Protein AF-A0A286TVI9-F1 (afdb_monomer)

Foldseek 3Di:
DLPDPVQQADEDEAALVPDDCPQFCNVVQDDDLVSSQVRSQVRNCVVVVGPRYGYHYQSAQPLLVVLVCLCVLCVVLVNNVCSVVSVVLSVVDPGSSVQDPDPCRGSQNSCCVSRVPDDSVVPD

Solvent-accessible surface area (backbone atoms only — not comparable to full-atom values): 7275 Å² total; per-residue (Å²): 106,94,84,38,84,86,56,79,67,45,70,54,86,40,53,58,88,75,56,56,73,85,41,52,41,51,77,73,47,57,82,55,73,69,53,25,49,54,46,22,29,52,36,38,32,59,74,68,67,40,97,46,50,47,53,40,64,38,86,58,66,68,46,15,60,49,48,74,42,34,66,56,52,17,55,78,69,76,34,66,93,46,28,69,59,47,44,53,58,44,70,74,37,97,44,37,69,61,43,52,88,38,87,89,59,20,36,60,48,54,45,33,72,78,33,83,80,62,46,66,84,83,79,86

Radius of gyration: 16.99 Å; Cα contacts (8 Å, |Δi|>4): 144; chains: 1; bounding box: 38×36×44 Å

Organism: NCBI:txid1284222

pLDDT: mean 85.74, std 8.37, range [55.62, 97.38]

Structure (m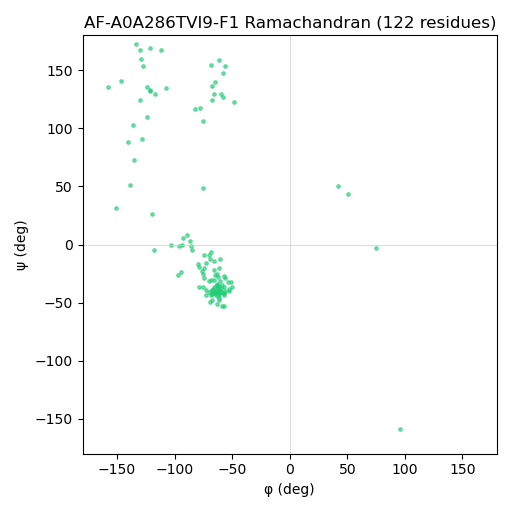mCIF, N/CA/C/O backbone):
data_AF-A0A286TVI9-F1
#
_entry.id   AF-A0A286TVI9-F1
#
loop_
_atom_site.group_PDB
_atom_site.id
_atom_site.type_symbol
_atom_site.label_atom_id
_atom_site.label_alt_id
_atom_site.label_comp_id
_atom_site.label_asym_id
_atom_site.label_entity_id
_atom_site.label_seq_id
_atom_site.pdbx_PDB_ins_code
_atom_site.Cartn_x
_atom_site.Cartn_y
_atom_site.Cartn_z
_atom_site.occupancy
_atom_site.B_iso_or_equiv
_atom_site.auth_seq_id
_atom_site.auth_comp_id
_atom_site.auth_asym_id
_atom_site.auth_atom_id
_atom_site.pdbx_PDB_model_num
ATOM 1 N N . MET A 1 1 ? 8.303 -16.433 -11.187 1.00 72.69 1 MET A N 1
ATOM 2 C CA . MET A 1 1 ? 6.946 -15.858 -11.311 1.00 72.69 1 MET A CA 1
ATOM 3 C C . MET A 1 1 ? 6.702 -15.221 -12.674 1.00 72.69 1 MET A C 1
ATOM 5 O O . MET A 1 1 ? 5.806 -15.684 -13.353 1.00 72.69 1 MET A O 1
ATOM 9 N N . LEU A 1 2 ? 7.500 -14.256 -13.154 1.00 83.00 2 LEU A N 1
ATOM 10 C CA . LEU A 1 2 ? 7.262 -13.651 -14.484 1.00 83.00 2 LEU A CA 1
ATOM 11 C C . LEU A 1 2 ? 7.446 -14.598 -15.683 1.00 83.00 2 LEU A C 1
ATOM 13 O O . LEU A 1 2 ? 6.869 -14.350 -16.734 1.00 83.00 2 LEU A O 1
ATOM 17 N N . ASN A 1 3 ? 8.202 -15.688 -15.528 1.00 85.31 3 ASN A N 1
ATOM 18 C CA . ASN A 1 3 ? 8.327 -16.755 -16.534 1.00 85.31 3 ASN A CA 1
ATOM 19 C C . ASN A 1 3 ? 7.346 -17.913 -16.303 1.00 85.31 3 ASN A C 1
ATOM 21 O O . ASN A 1 3 ? 7.329 -18.868 -17.072 1.00 85.31 3 ASN A O 1
ATOM 25 N N . ASP A 1 4 ? 6.530 -17.837 -15.250 1.00 88.38 4 ASP A N 1
ATOM 26 C CA . ASP A 1 4 ? 5.497 -18.829 -14.993 1.00 88.38 4 ASP A CA 1
ATOM 27 C C . ASP A 1 4 ? 4.318 -18.557 -15.932 1.00 88.38 4 ASP A C 1
ATOM 29 O O . ASP A 1 4 ? 3.714 -17.482 -15.920 1.00 88.38 4 ASP A O 1
ATOM 33 N N . THR A 1 5 ? 4.020 -19.504 -16.813 1.00 85.00 5 THR A N 1
ATOM 34 C CA . THR A 1 5 ? 2.930 -19.376 -17.786 1.00 85.00 5 THR A CA 1
ATOM 35 C C . THR A 1 5 ? 1.550 -19.499 -17.145 1.00 85.00 5 THR A C 1
ATOM 37 O O . THR A 1 5 ? 0.573 -19.102 -17.769 1.00 85.00 5 THR A O 1
ATOM 40 N N . SER A 1 6 ? 1.455 -20.009 -15.912 1.00 91.62 6 SER A N 1
ATOM 41 C CA . SER A 1 6 ? 0.197 -20.051 -15.156 1.00 91.62 6 SER A CA 1
ATOM 42 C C . SER A 1 6 ? -0.175 -18.702 -14.526 1.00 91.62 6 SER A C 1
ATOM 44 O O . SER A 1 6 ? -1.344 -18.463 -14.229 1.00 91.62 6 SER A O 1
ATOM 46 N N . ALA A 1 7 ? 0.791 -17.791 -14.366 1.00 88.38 7 ALA A N 1
ATOM 47 C CA . ALA A 1 7 ? 0.547 -16.453 -13.844 1.00 88.38 7 ALA A CA 1
ATOM 48 C C . ALA A 1 7 ? 0.034 -15.514 -14.952 1.00 88.38 7 ALA A C 1
ATOM 50 O O . ALA A 1 7 ? 0.740 -15.218 -15.924 1.00 88.38 7 ALA A O 1
ATOM 51 N N . ALA A 1 8 ? -1.200 -15.028 -14.786 1.00 91.38 8 ALA A N 1
ATOM 52 C CA . ALA A 1 8 ? -1.823 -14.066 -15.697 1.00 91.38 8 ALA A CA 1
ATOM 53 C C . ALA A 1 8 ? -1.333 -12.624 -15.464 1.00 91.38 8 ALA A C 1
ATOM 55 O O . ALA A 1 8 ? -1.148 -11.880 -16.425 1.00 91.38 8 ALA A O 1
ATOM 56 N N . LEU A 1 9 ? -1.093 -12.251 -14.202 1.00 93.12 9 LEU A N 1
ATOM 57 C CA . LEU A 1 9 ? -0.599 -10.940 -13.781 1.00 93.12 9 LEU A CA 1
ATOM 58 C C . LEU A 1 9 ? 0.304 -11.104 -12.551 1.00 93.12 9 LEU A C 1
ATOM 60 O O . LEU A 1 9 ? 0.013 -11.907 -11.666 1.00 93.12 9 LEU A O 1
ATOM 64 N N . VAL A 1 10 ? 1.385 -10.335 -12.500 1.00 93.88 10 VAL A N 1
ATOM 65 C CA . VAL A 1 10 ? 2.318 -10.242 -11.377 1.00 93.88 10 VAL A CA 1
ATOM 66 C C . VAL A 1 10 ? 2.361 -8.790 -10.920 1.00 93.88 10 VAL A C 1
ATOM 68 O O . VAL A 1 10 ? 2.496 -7.884 -11.740 1.00 93.88 10 VAL A O 1
ATOM 71 N N . THR A 1 11 ? 2.260 -8.587 -9.612 1.00 94.38 11 THR A N 1
ATOM 72 C CA . THR A 1 11 ? 2.351 -7.277 -8.966 1.00 94.38 11 THR A CA 1
ATOM 73 C C . THR A 1 11 ? 3.283 -7.341 -7.761 1.00 94.38 11 THR A C 1
ATOM 75 O O . THR A 1 11 ? 3.757 -8.420 -7.388 1.00 94.38 11 THR A O 1
ATOM 78 N N . THR A 1 12 ? 3.565 -6.187 -7.174 1.00 92.88 12 THR A N 1
ATOM 79 C CA . THR A 1 12 ? 4.370 -6.027 -5.965 1.00 92.88 12 THR A CA 1
ATOM 80 C C . THR A 1 12 ? 3.519 -5.548 -4.797 1.00 92.88 12 THR A C 1
ATOM 82 O O . THR A 1 12 ? 2.376 -5.154 -4.966 1.00 92.88 12 THR A O 1
ATOM 85 N N . MET A 1 13 ? 4.072 -5.606 -3.590 1.00 89.25 13 MET A N 1
ATOM 86 C CA . MET A 1 13 ? 3.541 -4.922 -2.413 1.00 89.25 13 MET A CA 1
ATOM 87 C C . MET A 1 13 ? 4.748 -4.391 -1.647 1.00 89.25 13 MET A C 1
ATOM 89 O O . MET A 1 13 ? 5.351 -5.109 -0.852 1.00 89.25 13 MET A O 1
ATOM 93 N N . ILE A 1 14 ? 5.177 -3.183 -2.008 1.00 89.38 14 ILE A N 1
ATOM 94 C CA . ILE A 1 14 ? 6.401 -2.553 -1.503 1.00 89.38 14 ILE A CA 1
ATOM 95 C C . ILE A 1 14 ? 6.029 -1.201 -0.901 1.00 89.38 14 ILE A C 1
ATOM 97 O O . ILE A 1 14 ? 5.274 -0.450 -1.510 1.00 89.38 14 ILE A O 1
ATOM 101 N N . ASP A 1 15 ? 6.565 -0.886 0.275 1.00 86.75 15 ASP A N 1
ATOM 102 C CA . ASP A 1 15 ? 6.397 0.430 0.894 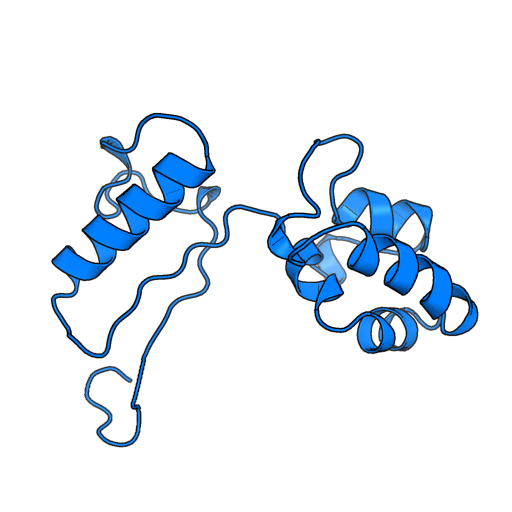1.00 86.75 15 ASP A CA 1
ATOM 103 C C . ASP A 1 15 ? 7.138 1.503 0.079 1.00 86.75 15 ASP A C 1
ATOM 105 O O . ASP A 1 15 ? 8.351 1.403 -0.133 1.00 86.75 15 ASP A O 1
ATOM 109 N N . LEU A 1 16 ? 6.415 2.546 -0.342 1.00 88.19 16 LEU A N 1
ATOM 110 C CA . LEU A 1 16 ? 6.969 3.703 -1.049 1.00 88.19 16 LEU A CA 1
ATOM 111 C C . LEU A 1 16 ? 8.155 4.338 -0.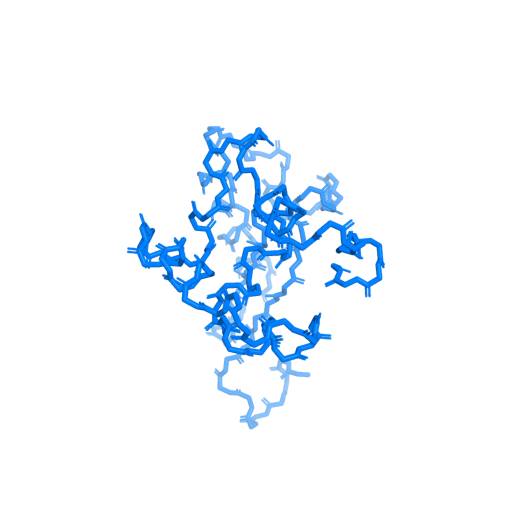303 1.00 88.19 16 LEU A C 1
ATOM 113 O O . LEU A 1 16 ? 9.126 4.774 -0.927 1.00 88.19 16 LEU A O 1
ATOM 117 N N . TYR A 1 17 ? 8.074 4.433 1.025 1.00 84.88 17 TYR A N 1
ATOM 118 C CA . TYR A 1 17 ? 9.096 5.089 1.843 1.00 84.88 17 TYR A CA 1
ATOM 119 C C . TYR A 1 17 ? 10.310 4.197 2.100 1.00 84.88 17 TYR A C 1
ATOM 121 O O . TYR A 1 17 ? 11.366 4.709 2.467 1.00 84.88 17 TYR A O 1
ATOM 129 N N . GLY A 1 18 ? 10.174 2.888 1.881 1.00 87.19 18 GLY A N 1
ATOM 130 C CA . GLY A 1 18 ? 11.269 1.923 1.952 1.00 87.19 18 GLY A CA 1
ATOM 131 C C . GLY A 1 18 ? 12.079 1.805 0.659 1.00 87.19 18 GLY A C 1
ATOM 132 O O . GLY A 1 18 ? 13.063 1.066 0.636 1.00 87.19 18 GLY A O 1
ATOM 133 N N . LEU A 1 19 ? 11.678 2.497 -0.414 1.00 91.25 19 LEU A N 1
ATOM 134 C CA . LEU A 1 19 ? 12.391 2.464 -1.689 1.00 91.25 19 LEU A CA 1
ATOM 135 C C . LEU A 1 19 ? 13.762 3.135 -1.584 1.00 91.25 19 LEU A C 1
ATOM 137 O O . LEU A 1 19 ? 13.887 4.233 -1.038 1.00 91.25 19 LEU A O 1
ATOM 141 N N . LEU A 1 20 ? 14.767 2.483 -2.170 1.00 92.56 20 LEU A N 1
ATOM 142 C CA . LEU A 1 20 ? 16.100 3.048 -2.354 1.00 92.56 20 LEU A CA 1
ATOM 143 C C . LEU A 1 20 ? 16.067 4.193 -3.376 1.00 92.56 20 LEU A C 1
ATOM 145 O O . LEU A 1 20 ? 15.201 4.233 -4.250 1.00 92.56 20 LEU A O 1
ATOM 149 N N . ASP A 1 21 ? 17.023 5.117 -3.279 1.00 89.50 21 ASP A N 1
ATOM 150 C CA . ASP A 1 21 ? 17.092 6.295 -4.157 1.00 89.50 21 ASP A CA 1
ATOM 151 C C . ASP A 1 21 ? 17.313 5.940 -5.638 1.00 89.50 21 ASP A C 1
ATOM 153 O O . ASP A 1 21 ? 16.926 6.714 -6.511 1.00 89.50 21 ASP A O 1
ATOM 157 N N . ASP A 1 22 ? 17.912 4.779 -5.918 1.00 93.94 22 ASP A N 1
ATOM 158 C CA . ASP A 1 22 ? 18.160 4.243 -7.261 1.00 93.94 22 ASP A CA 1
ATOM 159 C C . ASP A 1 22 ? 16.986 3.427 -7.825 1.00 93.94 22 ASP A C 1
ATOM 161 O O . ASP A 1 22 ? 17.078 2.895 -8.932 1.00 93.94 22 ASP A O 1
ATOM 165 N N . PHE A 1 23 ? 15.871 3.335 -7.096 1.00 96.38 23 PHE A N 1
ATOM 166 C CA . PHE A 1 23 ? 14.670 2.679 -7.596 1.00 96.38 23 PHE A CA 1
ATOM 167 C C . PHE A 1 23 ? 14.092 3.451 -8.803 1.00 96.38 23 PHE A C 1
ATOM 169 O O . PHE A 1 23 ? 14.049 4.687 -8.759 1.00 96.38 23 PHE A O 1
ATOM 176 N N . PRO A 1 24 ? 13.607 2.767 -9.860 1.00 96.56 24 PRO A N 1
ATOM 177 C CA . PRO A 1 24 ? 13.101 3.416 -11.072 1.00 96.56 24 PRO A CA 1
ATOM 178 C C . PRO A 1 24 ? 12.112 4.557 -10.785 1.00 96.56 24 PRO A C 1
ATOM 180 O O . PRO A 1 24 ? 11.104 4.363 -10.110 1.00 96.56 24 PRO A O 1
ATOM 183 N N . GLY A 1 25 ? 12.417 5.766 -11.264 1.00 95.44 25 GLY A N 1
ATOM 184 C CA . GLY A 1 25 ? 11.579 6.960 -11.105 1.00 95.44 25 GLY A CA 1
ATOM 185 C C . GLY A 1 25 ? 11.575 7.604 -9.712 1.00 95.44 25 GLY A C 1
ATOM 186 O O . GLY A 1 25 ? 10.934 8.643 -9.515 1.00 95.44 25 GLY A O 1
ATOM 187 N N . ARG A 1 26 ? 12.265 7.030 -8.716 1.00 94.38 26 ARG A N 1
ATOM 188 C CA . ARG A 1 26 ? 12.215 7.502 -7.322 1.00 94.38 26 ARG A CA 1
ATOM 189 C C . ARG A 1 26 ? 12.787 8.903 -7.153 1.00 94.38 26 ARG A C 1
ATOM 191 O O . ARG A 1 26 ? 12.211 9.712 -6.414 1.00 94.38 26 ARG A O 1
ATOM 198 N N . SER A 1 27 ? 13.914 9.174 -7.806 1.00 94.38 27 SER A N 1
ATOM 199 C CA . SER A 1 27 ? 14.652 10.433 -7.687 1.00 94.38 27 SER A CA 1
ATOM 200 C C . SER A 1 27 ? 13.984 11.576 -8.467 1.00 94.38 27 SER A C 1
ATOM 202 O O . SER A 1 27 ? 14.121 12.756 -8.123 1.00 94.38 27 SER A O 1
ATOM 204 N N . GLU A 1 28 ? 13.180 11.227 -9.468 1.00 95.56 28 GLU A N 1
ATOM 205 C CA . GLU A 1 28 ? 12.483 12.098 -10.407 1.00 95.56 28 GLU A CA 1
ATOM 206 C C . GLU A 1 28 ? 11.054 12.415 -9.960 1.00 95.56 28 GLU A C 1
ATOM 208 O O . GLU A 1 28 ? 10.534 13.471 -10.312 1.00 95.56 28 GLU A O 1
ATOM 213 N N . ALA A 1 29 ? 10.436 11.567 -9.134 1.00 94.38 29 ALA A N 1
ATOM 214 C CA . ALA A 1 29 ? 9.057 11.731 -8.686 1.00 94.38 29 ALA A CA 1
ATOM 215 C C . ALA A 1 29 ? 8.817 13.078 -7.971 1.00 94.38 29 ALA A C 1
ATOM 217 O O . ALA A 1 29 ? 9.494 13.438 -6.997 1.00 94.38 29 ALA A O 1
ATOM 218 N N . ARG A 1 30 ? 7.818 13.842 -8.424 1.00 92.62 30 ARG A N 1
ATOM 219 C CA . ARG A 1 30 ? 7.409 15.142 -7.853 1.00 92.62 30 ARG A CA 1
ATOM 220 C C . ARG A 1 30 ? 5.899 15.175 -7.605 1.00 92.62 30 ARG A C 1
ATOM 222 O O . ARG A 1 30 ? 5.172 14.317 -8.084 1.00 92.62 30 ARG A O 1
ATOM 229 N N . GLY A 1 31 ? 5.449 16.181 -6.853 1.00 92.25 31 GLY A N 1
ATOM 230 C CA . GLY A 1 31 ? 4.030 16.409 -6.561 1.00 92.25 31 GLY A CA 1
ATOM 231 C C . GLY A 1 31 ? 3.562 15.818 -5.231 1.00 92.25 31 GLY A C 1
ATOM 232 O O . GLY A 1 31 ? 4.355 15.598 -4.304 1.00 92.25 31 GLY A O 1
ATOM 233 N N . THR A 1 32 ? 2.253 15.608 -5.142 1.00 88.00 32 THR A N 1
ATOM 234 C CA . THR A 1 32 ? 1.565 14.935 -4.037 1.00 88.00 32 THR A CA 1
ATOM 235 C C . THR A 1 32 ? 2.041 13.485 -3.889 1.00 88.00 32 THR A C 1
ATOM 237 O O . THR A 1 32 ? 2.592 12.909 -4.831 1.00 88.00 32 THR A O 1
ATOM 240 N N . PRO A 1 33 ? 1.861 12.854 -2.717 1.00 85.38 33 PRO A N 1
ATOM 241 C CA . PRO A 1 33 ? 2.270 11.465 -2.530 1.00 85.38 33 PRO A CA 1
ATOM 242 C C . PRO A 1 33 ? 1.615 10.496 -3.532 1.00 85.38 33 PRO A C 1
ATOM 244 O O . PRO A 1 33 ? 2.287 9.602 -4.036 1.00 85.38 33 PRO A O 1
ATOM 247 N N . GLN A 1 34 ? 0.353 10.724 -3.902 1.00 85.69 34 GLN A N 1
ATOM 248 C CA . GLN A 1 34 ? -0.367 9.936 -4.906 1.00 85.69 34 GLN A CA 1
ATOM 249 C C . GLN A 1 34 ? 0.223 10.110 -6.312 1.00 85.69 34 GLN A C 1
ATOM 251 O O . GLN A 1 34 ? 0.358 9.136 -7.048 1.00 85.69 34 GLN A O 1
ATOM 256 N N . GLU A 1 35 ? 0.599 11.336 -6.688 1.00 91.31 35 GLU A N 1
ATOM 257 C CA . GLU A 1 35 ? 1.272 11.600 -7.967 1.00 91.31 35 GLU A CA 1
ATOM 258 C C . GLU A 1 35 ? 2.647 10.930 -8.021 1.00 91.31 35 GLU A C 1
ATOM 260 O O . GLU A 1 35 ? 2.993 10.326 -9.034 1.00 91.31 35 GLU A O 1
ATOM 265 N N . LYS A 1 36 ? 3.400 10.968 -6.914 1.00 91.75 36 LYS A N 1
ATOM 266 C CA . LYS A 1 36 ? 4.692 10.280 -6.805 1.00 91.75 36 LYS A CA 1
ATOM 267 C C . LYS A 1 36 ? 4.550 8.773 -6.973 1.00 91.75 36 LYS A C 1
ATOM 269 O O . LYS A 1 36 ? 5.327 8.193 -7.717 1.00 91.75 36 LYS A O 1
ATOM 274 N N . VAL A 1 37 ? 3.572 8.154 -6.309 1.00 92.62 37 VAL A N 1
ATOM 275 C CA . VAL A 1 37 ? 3.320 6.708 -6.425 1.00 92.62 37 VAL A CA 1
ATOM 2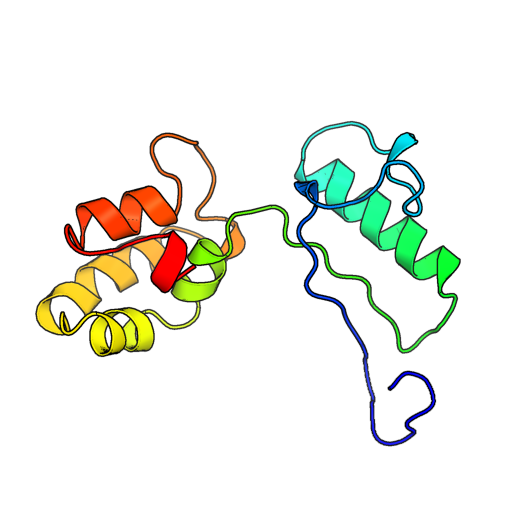76 C C . VAL A 1 37 ? 3.033 6.325 -7.862 1.00 92.62 37 VAL A C 1
ATOM 278 O O . VAL A 1 37 ? 3.749 5.495 -8.403 1.00 92.62 37 VAL A O 1
ATOM 281 N N . ARG A 1 38 ? 2.071 6.997 -8.505 1.00 94.31 38 ARG A N 1
ATOM 282 C CA . ARG A 1 38 ? 1.713 6.708 -9.900 1.00 94.31 38 ARG A CA 1
ATOM 283 C C . ARG A 1 38 ? 2.911 6.835 -10.833 1.00 94.31 38 ARG A C 1
ATOM 285 O O . ARG A 1 38 ? 3.122 5.973 -11.676 1.00 94.31 38 ARG A O 1
ATOM 292 N N . PHE A 1 39 ? 3.708 7.889 -10.656 1.00 96.69 39 PHE A N 1
ATOM 293 C CA . PHE A 1 39 ?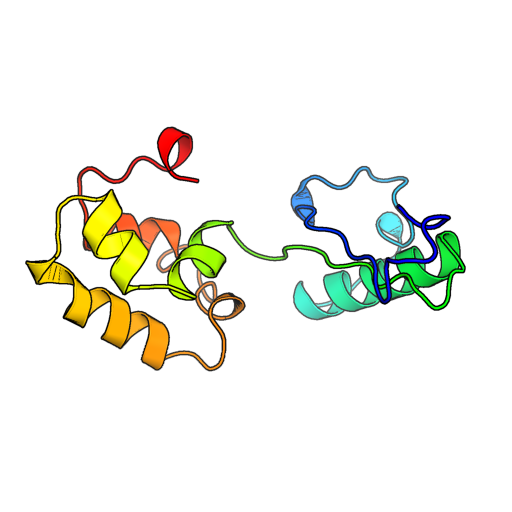 4.910 8.098 -11.454 1.00 96.69 39 PHE A CA 1
ATOM 294 C C . PHE A 1 39 ? 5.921 6.957 -11.273 1.00 96.69 39 PHE A C 1
ATOM 296 O O . PHE A 1 39 ? 6.409 6.407 -12.253 1.00 96.69 39 PHE A O 1
ATOM 303 N N . ILE A 1 40 ? 6.209 6.570 -10.029 1.00 96.81 40 ILE A N 1
ATOM 304 C CA . ILE A 1 40 ? 7.176 5.505 -9.736 1.00 96.81 40 ILE A CA 1
ATOM 305 C C . ILE A 1 40 ? 6.653 4.144 -10.219 1.00 96.81 40 ILE A C 1
ATOM 307 O O . ILE A 1 40 ? 7.420 3.362 -10.766 1.00 96.81 40 ILE A O 1
ATOM 311 N N . GLU A 1 41 ? 5.360 3.849 -10.066 1.00 96.50 41 GLU A N 1
ATOM 312 C CA . GLU A 1 41 ? 4.743 2.622 -10.591 1.00 96.50 41 GLU A CA 1
ATOM 313 C C . GLU A 1 41 ? 4.841 2.536 -12.120 1.00 96.50 41 GLU A C 1
ATOM 315 O O . GLU A 1 41 ? 5.113 1.461 -12.665 1.00 96.50 41 GLU A O 1
ATOM 320 N N . ASP 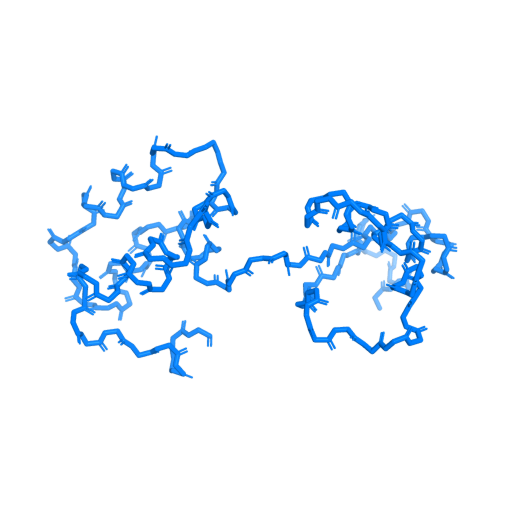A 1 42 ? 4.664 3.661 -12.817 1.00 96.44 42 ASP A N 1
ATOM 321 C CA . ASP A 1 42 ? 4.819 3.737 -14.268 1.00 96.44 42 ASP A CA 1
ATOM 322 C C . ASP A 1 42 ? 6.272 3.523 -14.707 1.00 96.44 42 ASP A C 1
ATOM 324 O O . ASP A 1 42 ? 6.514 2.695 -15.589 1.00 96.44 42 ASP A O 1
ATOM 328 N N . GLU A 1 43 ? 7.235 4.193 -14.071 1.00 97.38 43 GLU A N 1
ATOM 329 C CA . GLU A 1 43 ? 8.665 4.001 -14.355 1.00 97.38 43 GLU A CA 1
ATOM 330 C C . GLU A 1 43 ? 9.115 2.571 -14.031 1.00 97.38 43 GLU A C 1
ATOM 332 O O . GLU A 1 43 ? 9.821 1.941 -14.817 1.00 97.38 43 GLU A O 1
ATOM 337 N N . PHE A 1 44 ? 8.632 1.993 -12.931 1.00 96.62 44 PHE A N 1
ATOM 338 C CA . PHE A 1 44 ? 8.926 0.610 -12.565 1.00 96.62 44 PHE A CA 1
ATOM 339 C C . PHE A 1 44 ? 8.355 -0.393 -13.574 1.00 96.62 44 PHE A C 1
ATOM 341 O O . PHE A 1 44 ? 8.989 -1.395 -13.912 1.00 96.62 44 PHE A O 1
ATOM 348 N N . ARG A 1 45 ? 7.160 -0.125 -14.110 1.00 95.44 45 ARG A N 1
ATOM 349 C CA . ARG A 1 45 ? 6.568 -0.940 -15.176 1.00 95.44 45 ARG A CA 1
ATOM 350 C C . ARG A 1 45 ? 7.376 -0.861 -16.472 1.00 95.44 45 ARG A C 1
ATOM 352 O O . ARG A 1 45 ? 7.461 -1.872 -17.170 1.00 95.44 45 ARG A O 1
ATOM 359 N N . VAL A 1 46 ? 7.933 0.306 -16.798 1.00 96.12 46 VAL A N 1
ATOM 360 C CA . VAL A 1 46 ? 8.824 0.483 -17.956 1.00 96.12 46 VAL A CA 1
ATOM 361 C C . VAL A 1 46 ? 10.146 -0.253 -17.744 1.00 96.12 46 VAL A C 1
ATOM 363 O O . VAL A 1 46 ? 10.580 -0.949 -18.653 1.00 96.12 46 VAL A O 1
ATOM 366 N N . ASP A 1 47 ? 10.740 -0.169 -16.554 1.00 96.56 47 ASP A N 1
ATOM 367 C CA . ASP A 1 47 ? 12.007 -0.836 -16.220 1.00 96.56 47 ASP A CA 1
ATOM 368 C C . ASP A 1 47 ? 11.920 -2.372 -16.322 1.00 96.56 47 ASP A C 1
ATOM 370 O O . ASP A 1 47 ? 12.794 -3.020 -16.896 1.00 96.56 47 ASP A O 1
ATOM 374 N N . ILE A 1 48 ? 10.819 -2.966 -15.842 1.00 95.56 48 ILE A N 1
ATOM 375 C CA . ILE A 1 48 ? 10.583 -4.418 -15.945 1.00 95.56 48 ILE A CA 1
ATOM 376 C C . ILE A 1 48 ? 10.179 -4.856 -17.368 1.00 95.56 48 ILE A C 1
ATOM 378 O O . ILE A 1 48 ? 10.368 -6.024 -17.721 1.00 95.56 48 ILE A O 1
ATOM 382 N N . ASP A 1 49 ? 9.590 -3.955 -18.162 1.00 95.38 49 ASP A N 1
ATOM 383 C CA . ASP A 1 49 ? 9.134 -4.150 -19.552 1.00 95.38 49 ASP A CA 1
ATOM 384 C C . ASP A 1 49 ? 8.419 -5.492 -19.811 1.00 95.38 49 ASP A C 1
ATOM 386 O O . ASP A 1 49 ? 8.729 -6.269 -20.719 1.00 95.38 49 ASP A O 1
ATOM 390 N N . ASN A 1 50 ? 7.429 -5.811 -18.974 1.00 93.94 50 ASN A N 1
ATOM 391 C CA . ASN A 1 50 ? 6.639 -7.028 -19.127 1.00 93.94 50 ASN A CA 1
ATOM 392 C C . ASN A 1 50 ? 5.145 -6.723 -19.071 1.00 93.94 50 ASN A C 1
ATOM 394 O O . ASN A 1 50 ? 4.637 -6.208 -18.082 1.00 93.94 50 ASN A O 1
ATOM 398 N N . ARG A 1 51 ? 4.399 -7.127 -20.105 1.00 91.44 51 ARG A N 1
ATOM 399 C CA . ARG A 1 51 ? 2.940 -6.915 -20.177 1.00 91.44 51 ARG A CA 1
ATOM 400 C C . ARG A 1 51 ? 2.154 -7.602 -19.059 1.00 91.44 51 ARG A C 1
ATOM 402 O O . ARG A 1 51 ? 1.010 -7.236 -18.818 1.00 91.44 51 ARG A O 1
ATOM 409 N N . ARG A 1 52 ? 2.737 -8.619 -18.417 1.00 92.69 52 ARG A N 1
ATOM 410 C CA . ARG A 1 52 ? 2.147 -9.318 -17.268 1.00 92.69 52 ARG A CA 1
ATOM 411 C C . ARG A 1 52 ? 2.586 -8.725 -15.935 1.00 92.69 52 ARG A C 1
ATOM 413 O O . ARG A 1 52 ? 2.278 -9.311 -14.904 1.00 92.69 52 ARG A O 1
ATOM 420 N N . PHE A 1 53 ? 3.317 -7.617 -15.940 1.00 95.38 53 PHE A N 1
ATOM 421 C CA . PHE A 1 53 ? 3.758 -6.938 -14.737 1.00 95.38 53 PHE A CA 1
ATOM 422 C C . PHE A 1 53 ? 2.986 -5.637 -14.526 1.00 95.38 53 PHE A C 1
ATOM 424 O O . PHE A 1 53 ? 2.810 -4.838 -15.447 1.00 95.38 53 PHE A O 1
ATOM 431 N N . HIS A 1 54 ? 2.547 -5.426 -13.292 1.00 93.50 54 HIS A N 1
ATOM 432 C CA . HIS A 1 54 ? 1.949 -4.183 -12.838 1.00 93.50 54 HIS A CA 1
ATOM 433 C C . HIS A 1 54 ? 2.543 -3.855 -11.473 1.00 93.50 54 HIS A C 1
ATOM 435 O O . HIS A 1 54 ? 2.199 -4.507 -10.497 1.00 93.50 54 HIS A O 1
ATOM 441 N N . GLY A 1 55 ? 3.487 -2.916 -11.415 1.00 92.69 55 GLY A N 1
ATOM 442 C CA . GLY A 1 55 ? 4.096 -2.507 -10.153 1.00 92.69 55 GLY A CA 1
ATOM 443 C C . GLY A 1 55 ? 3.062 -1.824 -9.267 1.00 92.69 55 GLY A C 1
ATOM 444 O O . GLY A 1 55 ? 2.378 -0.919 -9.730 1.00 92.69 55 GLY A O 1
ATOM 445 N N . TYR A 1 56 ? 2.956 -2.269 -8.018 1.00 92.56 56 TYR A N 1
ATOM 446 C CA . TYR A 1 56 ? 2.134 -1.628 -6.995 1.00 92.56 56 TYR A CA 1
ATOM 447 C C . TYR A 1 56 ? 3.001 -1.224 -5.805 1.00 92.56 56 TYR A C 1
ATOM 449 O O . TYR A 1 56 ? 3.802 -2.029 -5.299 1.00 92.56 56 TYR A O 1
ATOM 457 N N . LEU A 1 57 ? 2.823 0.018 -5.363 1.00 90.94 57 LEU A N 1
ATOM 458 C CA . LEU A 1 57 ? 3.474 0.588 -4.195 1.00 90.94 57 LEU A CA 1
ATOM 459 C C . LEU A 1 57 ? 2.442 0.964 -3.135 1.00 90.94 57 LEU A C 1
ATOM 461 O O . LEU A 1 57 ? 1.502 1.720 -3.373 1.00 90.94 57 LEU A O 1
ATOM 465 N N . SER A 1 58 ? 2.687 0.507 -1.915 1.00 86.81 58 SER A N 1
ATOM 466 C CA . SER A 1 58 ? 1.918 0.909 -0.749 1.00 86.81 58 SER A CA 1
ATOM 467 C C . SER A 1 58 ? 2.329 2.325 -0.348 1.00 86.81 58 SER A C 1
ATOM 469 O O . SER A 1 58 ? 3.412 2.545 0.195 1.00 86.81 58 SER A O 1
ATOM 471 N N . LEU A 1 59 ? 1.457 3.300 -0.619 1.00 82.56 59 LEU A N 1
ATOM 472 C CA . LEU A 1 59 ? 1.641 4.695 -0.199 1.00 82.56 59 LEU A CA 1
ATOM 473 C C . LEU A 1 59 ? 1.494 4.887 1.319 1.00 82.56 59 LEU A C 1
ATOM 475 O O . LEU A 1 59 ? 2.048 5.813 1.913 1.00 82.56 59 LEU A O 1
ATOM 479 N N . HIS A 1 60 ? 0.645 4.068 1.922 1.00 77.81 60 HIS A N 1
ATOM 480 C CA . HIS A 1 60 ? 0.110 4.248 3.261 1.00 77.81 60 HIS A CA 1
ATOM 481 C C . HIS A 1 60 ? 0.464 3.055 4.155 1.00 77.81 60 HIS A C 1
ATOM 483 O O . HIS A 1 60 ? 0.955 2.037 3.668 1.00 77.81 60 HIS A O 1
ATOM 489 N N . GLU A 1 61 ? 0.235 3.189 5.468 1.00 72.12 61 GLU A N 1
ATOM 490 C CA . GLU A 1 61 ? 0.557 2.125 6.426 1.00 72.12 61 GLU A CA 1
ATOM 491 C C . GLU A 1 61 ? -0.177 0.820 6.071 1.00 72.12 61 GLU A C 1
ATOM 493 O O . GLU A 1 61 ? -1.320 0.854 5.600 1.00 72.12 61 GLU A O 1
ATOM 498 N N . PHE A 1 62 ? 0.450 -0.326 6.357 1.00 74.25 62 PHE A N 1
ATOM 499 C CA . PHE A 1 62 ? -0.147 -1.653 6.168 1.00 74.25 62 PHE A CA 1
ATOM 500 C C . PHE A 1 62 ? -1.540 -1.762 6.809 1.00 74.25 62 PHE A C 1
ATOM 502 O O . PHE A 1 62 ? -2.433 -2.411 6.269 1.00 74.25 62 PHE A O 1
ATOM 509 N N . GLU A 1 63 ? -1.774 -1.060 7.918 1.00 75.00 63 GLU A N 1
ATOM 510 C CA . GLU A 1 63 ? -3.056 -1.021 8.611 1.00 75.00 63 GLU A CA 1
ATOM 511 C C . GLU A 1 63 ? -4.232 -0.559 7.751 1.00 75.00 63 GLU A C 1
ATOM 513 O O . GLU A 1 63 ? -5.356 -0.993 8.005 1.00 75.00 63 GLU A O 1
ATOM 518 N N . GLY A 1 64 ? -4.006 0.261 6.720 1.00 77.44 64 GLY A N 1
ATOM 519 C CA . GLY A 1 64 ? -5.050 0.602 5.751 1.00 77.44 64 GLY A CA 1
ATOM 520 C C . GLY A 1 64 ? -5.617 -0.651 5.075 1.00 77.44 64 GLY A C 1
ATOM 521 O O . GLY A 1 64 ? -6.834 -0.816 4.979 1.00 77.44 64 GLY A O 1
ATOM 522 N N . LEU A 1 65 ? -4.756 -1.610 4.715 1.00 78.06 65 LEU A N 1
ATOM 523 C CA . LEU A 1 65 ? -5.165 -2.882 4.109 1.00 78.06 65 LEU A CA 1
ATOM 524 C C . LEU A 1 65 ? -5.975 -3.751 5.067 1.00 78.06 65 LEU A C 1
ATOM 526 O O . LEU A 1 65 ? -6.860 -4.480 4.615 1.00 78.06 65 LEU A O 1
ATOM 530 N N . LEU A 1 66 ? -5.739 -3.665 6.379 1.00 83.62 66 LEU A N 1
ATOM 531 C CA . LEU A 1 66 ? -6.510 -4.437 7.357 1.00 83.62 66 LEU A CA 1
ATOM 532 C C . LEU A 1 66 ? -8.009 -4.118 7.258 1.00 83.62 66 LEU A C 1
ATOM 534 O O . LEU A 1 66 ? -8.846 -5.016 7.383 1.00 83.62 66 LEU A O 1
ATOM 538 N N . PHE A 1 67 ? -8.368 -2.867 6.947 1.00 85.00 67 PHE A N 1
ATOM 539 C CA . PHE A 1 67 ? -9.762 -2.451 6.768 1.00 85.00 67 PHE A CA 1
ATOM 540 C C . PHE A 1 67 ? -10.441 -3.058 5.528 1.00 85.00 67 PHE A C 1
ATOM 542 O O . PHE A 1 67 ? -11.654 -2.913 5.381 1.00 85.00 67 PHE A O 1
ATOM 549 N N . SER A 1 68 ? -9.722 -3.779 4.657 1.00 85.31 68 SER A N 1
ATOM 550 C CA . SER A 1 68 ? -10.336 -4.598 3.597 1.00 85.31 68 SER A CA 1
ATOM 551 C C . SER A 1 68 ? -11.174 -5.754 4.156 1.00 85.31 68 SER A C 1
ATOM 553 O O . SER A 1 68 ? -12.141 -6.178 3.521 1.00 85.31 68 SER A O 1
ATOM 555 N N . ALA A 1 69 ? -10.856 -6.225 5.367 1.00 87.19 69 ALA A N 1
ATOM 556 C CA . ALA A 1 69 ? -11.580 -7.289 6.048 1.00 87.19 69 ALA A CA 1
ATOM 557 C C . ALA A 1 69 ? -11.835 -6.945 7.532 1.00 87.19 69 ALA A C 1
ATOM 559 O O . ALA A 1 69 ? -11.253 -7.571 8.423 1.00 87.19 69 ALA A O 1
ATOM 560 N N . PRO A 1 70 ? -12.755 -6.005 7.837 1.00 85.69 70 PRO A N 1
ATOM 561 C CA . PRO A 1 70 ? -13.037 -5.555 9.207 1.00 85.69 70 PRO A CA 1
ATOM 562 C C . PRO A 1 70 ? -13.354 -6.689 10.194 1.00 85.69 70 PRO A C 1
ATOM 564 O O . PRO A 1 70 ? -12.896 -6.678 11.336 1.00 85.69 70 PRO A O 1
ATOM 567 N N . HIS A 1 71 ? -14.087 -7.708 9.737 1.00 85.69 71 HIS A N 1
ATOM 568 C CA . HIS A 1 71 ? -14.427 -8.889 10.533 1.00 85.69 71 HIS A CA 1
ATOM 569 C C . HIS A 1 71 ? -13.190 -9.706 10.955 1.00 85.69 71 HIS A C 1
ATOM 571 O O . HIS A 1 71 ? -13.152 -10.258 12.057 1.00 85.69 71 HIS A O 1
ATOM 577 N N . ILE A 1 72 ? -12.150 -9.764 10.111 1.00 85.69 72 ILE A N 1
ATOM 578 C CA . ILE A 1 72 ? -10.888 -10.438 10.438 1.00 85.69 72 ILE A CA 1
ATOM 579 C C . ILE A 1 72 ? -10.139 -9.655 11.510 1.00 85.69 72 ILE A C 1
ATOM 581 O O . ILE A 1 72 ? -9.651 -10.274 12.451 1.00 85.69 72 ILE A O 1
ATOM 585 N N . ILE A 1 73 ? -10.111 -8.320 11.440 1.00 84.25 73 ILE A N 1
ATOM 586 C CA . ILE A 1 73 ? -9.517 -7.490 12.502 1.00 84.25 73 ILE A CA 1
ATOM 587 C C . ILE A 1 73 ? -10.191 -7.789 13.844 1.00 84.25 73 ILE A C 1
ATOM 589 O O . ILE A 1 73 ? -9.523 -8.127 14.822 1.00 84.25 73 ILE A O 1
ATOM 593 N N . ALA A 1 74 ? -11.525 -7.712 13.878 1.00 84.88 74 ALA A N 1
ATOM 594 C CA . ALA A 1 74 ? -12.307 -7.924 15.091 1.00 84.88 74 ALA A CA 1
ATOM 595 C C . ALA A 1 74 ? -12.087 -9.325 15.684 1.00 84.88 74 ALA A C 1
ATOM 597 O O . ALA A 1 74 ? -11.995 -9.479 16.902 1.00 84.88 74 ALA A O 1
ATOM 598 N N . LYS A 1 75 ? -11.953 -10.348 14.832 1.00 85.50 75 LYS A N 1
ATOM 599 C CA . LYS A 1 75 ? -11.637 -11.715 15.255 1.00 85.50 75 LYS A CA 1
ATOM 600 C C . LYS A 1 75 ? -10.209 -11.841 15.791 1.00 85.50 75 LYS A C 1
ATOM 602 O O . LYS A 1 75 ? -10.028 -12.390 16.872 1.00 85.50 75 LYS A O 1
ATOM 607 N N . THR A 1 76 ? -9.211 -11.345 15.061 1.00 82.88 76 THR A N 1
ATOM 608 C CA . THR A 1 76 ? -7.785 -11.460 15.418 1.00 82.88 76 THR A CA 1
ATOM 609 C C . THR A 1 76 ? -7.467 -10.738 16.724 1.00 82.88 76 THR A C 1
ATOM 611 O O . THR A 1 76 ? -6.679 -11.230 17.526 1.00 82.88 76 THR A O 1
ATOM 614 N N . LEU A 1 77 ? -8.133 -9.610 16.981 1.00 81.50 77 LEU A N 1
ATOM 615 C CA . LEU A 1 77 ? -7.960 -8.829 18.205 1.00 81.50 77 LEU A CA 1
ATOM 616 C C . LEU A 1 77 ? -8.903 -9.256 19.348 1.00 81.50 77 LEU A C 1
ATOM 618 O O . LEU A 1 77 ? -8.937 -8.587 20.380 1.00 81.50 77 LEU A O 1
ATOM 622 N N . ASN A 1 78 ? -9.646 -10.367 19.198 1.00 80.31 78 ASN A N 1
ATOM 623 C CA . ASN A 1 78 ? -10.628 -10.869 20.175 1.00 80.31 78 ASN A CA 1
ATOM 624 C C . ASN A 1 78 ? -11.634 -9.798 20.636 1.00 80.31 78 ASN A C 1
ATOM 626 O O . ASN A 1 78 ? -11.930 -9.657 21.825 1.00 80.31 78 ASN A O 1
ATOM 630 N N . ALA A 1 79 ? -12.141 -9.017 19.688 1.00 78.12 79 ALA A N 1
ATOM 631 C CA . ALA A 1 79 ? -12.999 -7.872 19.943 1.00 78.12 79 ALA A CA 1
ATOM 632 C C . ALA A 1 79 ? -14.154 -7.793 18.933 1.00 78.12 79 ALA A C 1
ATOM 634 O O . ALA A 1 79 ? -14.436 -6.760 18.326 1.00 78.12 79 ALA A O 1
ATOM 635 N N . GLN A 1 80 ? -14.865 -8.908 18.776 1.00 81.94 80 GLN A N 1
ATOM 636 C CA . GLN A 1 80 ? -16.038 -9.060 17.911 1.00 81.94 80 GLN A CA 1
ATOM 637 C C . GLN A 1 80 ? -17.143 -8.043 18.243 1.00 81.94 80 GLN A C 1
ATOM 639 O O . GLN A 1 80 ? -17.866 -7.586 17.364 1.00 81.94 80 GLN A O 1
ATOM 644 N N . ASN A 1 81 ? -17.235 -7.603 19.502 1.00 84.56 81 ASN A N 1
ATOM 645 C CA . ASN A 1 81 ? -18.161 -6.549 19.923 1.00 84.56 81 ASN A CA 1
ATOM 646 C C . ASN A 1 81 ? -17.849 -5.161 19.323 1.00 84.56 81 ASN A C 1
ATOM 648 O O . ASN A 1 81 ? -18.694 -4.270 19.397 1.00 84.56 81 ASN A O 1
ATOM 652 N N . ARG A 1 82 ? -16.661 -4.964 18.737 1.00 84.38 82 ARG A N 1
ATOM 653 C CA . ARG A 1 82 ? -16.204 -3.712 18.109 1.00 84.38 82 ARG A CA 1
ATOM 654 C C . ARG A 1 82 ? -16.251 -3.737 16.582 1.00 84.38 82 ARG A C 1
ATOM 656 O O . ARG A 1 82 ? -15.943 -2.733 15.950 1.00 84.38 82 ARG A O 1
ATOM 663 N N . GLU A 1 83 ? -16.680 -4.839 15.969 1.00 86.56 83 GLU A N 1
ATOM 664 C CA . GLU A 1 83 ? -16.715 -4.982 14.508 1.00 86.56 83 GLU A CA 1
ATOM 665 C C . GLU A 1 83 ? -17.535 -3.875 13.820 1.00 86.56 83 GLU A C 1
ATOM 667 O O . GLU A 1 83 ? -17.120 -3.314 12.806 1.00 86.56 83 GLU A O 1
ATOM 672 N N . ASN A 1 84 ? -18.667 -3.485 14.413 1.00 88.12 84 ASN A N 1
ATOM 673 C CA . ASN A 1 84 ? -19.498 -2.390 13.905 1.00 88.12 84 ASN A CA 1
ATOM 674 C C . ASN A 1 84 ? -18.759 -1.042 13.860 1.00 88.12 84 ASN A C 1
ATOM 676 O O . ASN A 1 84 ? -19.053 -0.211 13.006 1.00 88.12 84 ASN A O 1
ATOM 680 N N . GLU A 1 85 ? -17.819 -0.810 14.774 1.00 88.62 85 GLU A N 1
ATOM 681 C CA . GLU A 1 85 ? -17.028 0.421 14.843 1.00 88.62 85 GLU A CA 1
ATOM 682 C C . GLU A 1 85 ? -15.999 0.469 13.706 1.00 88.62 85 GLU A C 1
ATOM 684 O O . GLU A 1 85 ? -15.919 1.467 12.991 1.00 88.62 85 GLU A O 1
ATOM 689 N N . ILE A 1 86 ? -15.320 -0.652 13.442 1.00 87.56 86 ILE A N 1
ATOM 690 C CA . ILE A 1 86 ? -14.393 -0.796 12.309 1.00 87.56 86 ILE A CA 1
ATOM 691 C C . ILE A 1 86 ? -15.140 -0.658 10.976 1.00 87.56 86 ILE A C 1
ATOM 693 O O . ILE A 1 86 ? -14.685 0.055 10.084 1.00 87.56 86 ILE A O 1
ATOM 697 N N . ASN A 1 87 ? -16.308 -1.298 10.841 1.00 88.31 87 ASN A N 1
ATOM 698 C CA . ASN A 1 87 ? -17.126 -1.208 9.629 1.00 88.31 87 ASN A CA 1
ATOM 699 C C . ASN A 1 87 ? -17.579 0.230 9.345 1.00 88.31 87 ASN A C 1
ATOM 701 O O . ASN A 1 87 ? -17.574 0.655 8.193 1.00 88.31 87 ASN A O 1
ATOM 705 N N . ARG A 1 88 ? -17.932 1.009 10.377 1.00 90.62 88 ARG A N 1
ATOM 706 C CA . ARG A 1 88 ? -18.262 2.434 10.203 1.00 90.62 88 ARG A CA 1
ATOM 707 C C . ARG A 1 88 ? -17.083 3.229 9.656 1.00 90.62 88 ARG A C 1
ATOM 709 O O . ARG A 1 88 ? -17.293 4.028 8.752 1.00 90.62 88 ARG A O 1
ATOM 716 N N . ILE A 1 89 ? -15.875 2.990 10.171 1.00 88.31 89 ILE A N 1
ATOM 717 C CA . ILE A 1 89 ? -14.658 3.629 9.656 1.00 88.31 89 ILE A CA 1
ATOM 718 C C . ILE A 1 89 ? -14.422 3.207 8.211 1.00 88.31 89 ILE A C 1
ATOM 720 O O . ILE A 1 89 ? -14.278 4.065 7.355 1.00 88.31 89 ILE A O 1
ATOM 724 N N . ARG A 1 90 ? -14.435 1.906 7.898 1.00 88.00 90 ARG A N 1
ATOM 725 C CA . ARG A 1 90 ? -14.203 1.448 6.521 1.00 88.00 90 ARG A CA 1
ATOM 726 C C . ARG A 1 90 ? -15.197 2.077 5.542 1.00 88.00 90 ARG A C 1
ATOM 728 O O . ARG A 1 90 ? -14.786 2.501 4.466 1.00 88.00 90 ARG A O 1
ATOM 735 N N . ASN A 1 91 ? -16.469 2.170 5.922 1.00 89.81 91 ASN A N 1
ATOM 736 C CA . ASN A 1 91 ? -17.535 2.703 5.073 1.00 89.81 91 ASN A CA 1
ATOM 737 C C . ASN A 1 91 ? -17.511 4.234 4.915 1.00 89.81 91 ASN A C 1
ATOM 739 O O . ASN A 1 91 ? -18.266 4.748 4.093 1.00 89.81 91 ASN A O 1
ATOM 743 N N . SER A 1 92 ? -16.684 4.971 5.669 1.00 88.88 92 SER A N 1
ATOM 744 C CA . SER A 1 92 ? -16.533 6.423 5.488 1.00 88.88 92 SER A CA 1
ATOM 745 C C . SER A 1 92 ? -15.514 6.814 4.413 1.00 88.88 92 SER A C 1
ATOM 747 O O . SER A 1 92 ? -15.340 8.002 4.168 1.00 88.88 92 SER A O 1
ATOM 749 N N . PHE A 1 93 ? -14.854 5.840 3.779 1.00 86.06 93 PHE A N 1
ATOM 750 C CA . PHE A 1 93 ? -13.846 6.047 2.734 1.00 86.06 93 PHE A CA 1
ATOM 751 C C . PHE A 1 93 ? -14.186 5.220 1.494 1.00 86.06 93 PHE A C 1
ATOM 753 O O . PHE A 1 93 ? -14.824 4.167 1.600 1.00 86.06 93 PHE A O 1
ATOM 760 N N . SER A 1 94 ? -13.743 5.645 0.311 1.00 84.25 94 SER A N 1
ATOM 761 C CA . SER A 1 94 ? -14.042 4.912 -0.922 1.00 84.25 94 SER A CA 1
ATOM 762 C C . SER A 1 94 ? -13.236 3.607 -0.991 1.00 84.25 94 SER A C 1
ATOM 764 O O . SER A 1 94 ? -13.781 2.534 -1.279 1.00 84.25 94 SER A O 1
ATOM 766 N N . SER A 1 95 ? -11.976 3.641 -0.549 1.00 81.44 95 SER A N 1
ATOM 767 C CA . SER A 1 95 ? -11.077 2.484 -0.468 1.00 81.44 95 SER A CA 1
ATOM 768 C C . SER A 1 95 ? -10.429 2.356 0.924 1.00 81.44 95 SER A C 1
ATOM 770 O O . SER A 1 95 ? -10.392 3.331 1.674 1.00 81.44 95 SER A O 1
ATOM 772 N N . PRO A 1 96 ? -9.927 1.166 1.315 1.00 79.38 96 PRO A N 1
ATOM 773 C CA . PRO A 1 96 ? -9.167 1.017 2.558 1.00 79.38 96 PRO A CA 1
ATOM 774 C C . PRO A 1 96 ? -7.868 1.840 2.566 1.00 79.38 96 PRO A C 1
ATOM 776 O O . PRO A 1 96 ? -7.415 2.266 3.623 1.00 79.38 96 PRO A O 1
ATOM 779 N N . GLU A 1 97 ? -7.285 2.086 1.391 1.00 72.69 97 GLU A N 1
ATOM 780 C CA . GLU A 1 97 ? -6.063 2.882 1.237 1.00 72.69 97 GLU A CA 1
ATOM 781 C C . GLU A 1 97 ? -6.296 4.363 1.553 1.00 72.69 97 GLU A C 1
ATOM 783 O O . GLU A 1 97 ? -5.411 5.015 2.094 1.00 72.69 97 GLU A O 1
ATOM 788 N N . GLU A 1 98 ? -7.501 4.882 1.303 1.00 75.81 98 GLU A N 1
ATOM 789 C CA . GLU A 1 98 ? -7.877 6.263 1.645 1.00 75.81 98 GLU A CA 1
ATOM 790 C C . GLU A 1 98 ? -8.029 6.502 3.154 1.00 75.81 98 GLU A C 1
ATOM 792 O O . GLU A 1 98 ? -8.129 7.644 3.596 1.00 75.81 98 GLU A O 1
ATOM 797 N N . ILE A 1 99 ? -7.997 5.456 3.987 1.00 77.44 99 ILE A N 1
ATOM 798 C CA . ILE A 1 99 ? -8.019 5.575 5.452 1.00 77.44 99 ILE A CA 1
ATOM 799 C C . ILE A 1 99 ? -6.636 6.040 5.950 1.00 77.44 99 ILE A C 1
ATOM 801 O O . ILE A 1 99 ? -6.061 5.436 6.848 1.00 77.44 99 ILE A O 1
ATOM 805 N N . ASN A 1 100 ? -6.051 7.082 5.355 1.00 68.69 100 ASN A N 1
ATOM 806 C CA . ASN A 1 100 ? -4.770 7.656 5.770 1.00 68.69 100 ASN A CA 1
ATOM 807 C C . ASN A 1 100 ? -4.643 9.164 5.472 1.00 68.69 100 ASN A C 1
ATOM 809 O O . ASN A 1 100 ? -3.552 9.676 5.227 1.00 68.69 100 ASN A O 1
ATOM 813 N N . ASP A 1 101 ? -5.758 9.895 5.518 1.00 63.62 101 ASP A N 1
ATOM 814 C CA . ASP A 1 101 ? -5.798 11.322 5.160 1.00 63.62 101 ASP A CA 1
ATOM 815 C C . ASP A 1 101 ? -5.078 12.264 6.152 1.00 63.62 101 ASP A C 1
ATOM 817 O O . ASP A 1 101 ? -4.871 13.439 5.847 1.00 63.62 101 ASP A O 1
ATOM 821 N N . ASN A 1 102 ? -4.698 11.801 7.352 1.00 69.00 102 ASN A N 1
ATOM 822 C CA . ASN A 1 102 ? -4.050 12.643 8.368 1.00 69.00 102 ASN A CA 1
ATOM 823 C C . ASN A 1 102 ? -3.247 11.802 9.387 1.00 69.00 102 ASN A C 1
ATOM 825 O O . ASN A 1 102 ? -3.810 10.830 9.894 1.00 69.00 102 ASN A O 1
ATOM 829 N N . PRO A 1 103 ? -2.004 12.192 9.761 1.00 67.50 103 PRO A N 1
ATOM 830 C CA . PRO A 1 103 ? -1.197 11.531 10.798 1.00 67.50 103 PRO A CA 1
ATOM 831 C C . PRO A 1 103 ? -1.908 11.292 12.139 1.00 67.50 103 PRO A C 1
ATOM 833 O O . PRO A 1 103 ? -1.719 10.248 12.761 1.00 67.50 103 PRO A O 1
ATOM 836 N N . GLU A 1 104 ? -2.760 12.225 12.574 1.00 70.94 104 GLU A N 1
ATOM 837 C CA . GLU A 1 104 ? -3.527 12.104 13.823 1.00 70.94 104 GLU A CA 1
ATOM 838 C C . GLU A 1 104 ? -4.686 11.106 13.704 1.00 70.94 104 GLU A C 1
ATOM 840 O O . GLU A 1 104 ? -5.169 10.580 14.702 1.00 70.94 104 GLU A O 1
ATOM 845 N N . THR A 1 105 ? -5.123 10.805 12.479 1.00 74.62 105 THR A N 1
ATOM 846 C CA . THR A 1 105 ? -6.188 9.831 12.200 1.00 74.62 105 THR A CA 1
ATOM 847 C C . THR A 1 105 ? -5.712 8.679 11.318 1.00 74.62 105 THR A C 1
ATOM 849 O O . THR A 1 105 ? -6.517 8.083 10.594 1.00 74.62 105 THR A O 1
ATOM 852 N N . ALA A 1 106 ? -4.409 8.387 11.367 1.00 80.94 106 ALA A N 1
ATOM 853 C CA . ALA A 1 106 ? -3.785 7.298 10.633 1.00 80.94 106 ALA A CA 1
ATOM 854 C C . ALA A 1 106 ? -4.469 5.960 10.974 1.00 80.94 106 ALA A C 1
ATOM 856 O O . ALA A 1 106 ? -5.030 5.809 12.071 1.00 80.94 106 ALA A O 1
ATOM 857 N N . PRO A 1 107 ? -4.438 4.967 10.073 1.00 81.44 107 PRO A N 1
ATOM 858 C CA . PRO A 1 107 ? -5.177 3.730 10.284 1.00 81.44 107 PRO A CA 1
ATOM 859 C C . PRO A 1 107 ? -4.696 2.983 11.539 1.00 81.44 107 PRO A C 1
ATOM 861 O O . PRO A 1 107 ? -5.530 2.495 12.303 1.00 81.44 107 PRO A O 1
ATOM 864 N N . SER A 1 108 ? -3.395 3.008 11.859 1.00 82.62 108 SER A N 1
ATOM 865 C CA . SER A 1 108 ? -2.878 2.476 13.131 1.00 82.62 108 SER A CA 1
ATOM 866 C C . SER A 1 108 ? -3.410 3.206 14.375 1.00 82.62 108 SER A C 1
ATOM 868 O O . SER A 1 108 ? -3.695 2.563 15.385 1.00 82.62 108 SER A O 1
ATOM 870 N N . LYS A 1 109 ? -3.605 4.533 14.319 1.00 84.00 109 LYS A N 1
ATOM 871 C CA . LYS A 1 109 ? -4.193 5.324 15.419 1.00 84.00 109 LYS A CA 1
ATOM 872 C C . LYS A 1 109 ? -5.659 4.976 15.639 1.00 84.00 109 LYS A C 1
ATOM 874 O O . LYS A 1 109 ? -6.061 4.732 16.770 1.00 84.00 109 LYS A O 1
ATOM 879 N N . ARG A 1 110 ? -6.425 4.829 14.556 1.00 87.25 110 ARG A N 1
ATOM 880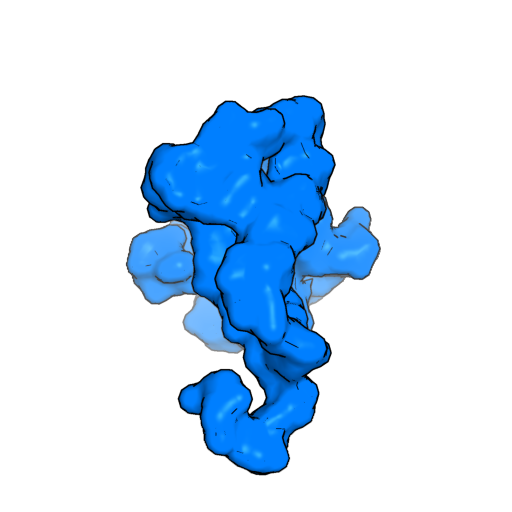 C CA . ARG A 1 110 ? -7.823 4.371 14.617 1.00 87.25 110 ARG A CA 1
ATOM 881 C C . ARG A 1 110 ? -7.936 2.985 15.245 1.00 87.25 110 ARG A C 1
ATOM 883 O O . ARG A 1 110 ? -8.830 2.745 16.052 1.00 87.25 110 ARG A O 1
ATOM 890 N N . LEU A 1 111 ? -7.022 2.077 14.899 1.00 85.81 111 LEU A N 1
ATOM 891 C CA . LEU A 1 111 ? -6.970 0.753 15.515 1.00 85.81 111 LEU A CA 1
ATOM 892 C C . LEU A 1 111 ? -6.568 0.818 16.992 1.00 85.81 111 LEU A C 1
ATOM 894 O O . LEU A 1 111 ? -7.168 0.105 17.785 1.00 85.81 111 LEU A O 1
ATOM 898 N N . LEU A 1 112 ? -5.625 1.679 17.382 1.00 85.75 112 LEU A N 1
ATOM 899 C CA . LEU A 1 112 ? -5.267 1.897 18.792 1.00 85.75 112 LEU A CA 1
ATOM 900 C C . LEU A 1 112 ? -6.436 2.448 19.620 1.00 85.75 112 LEU A C 1
ATOM 902 O O . LEU A 1 112 ? -6.648 1.988 20.742 1.00 85.75 112 LEU A O 1
ATOM 906 N N . ASP A 1 113 ? -7.208 3.385 19.068 1.00 85.94 113 ASP A N 1
ATOM 907 C CA . ASP A 1 113 ? -8.361 3.982 19.750 1.00 85.94 113 ASP A CA 1
ATOM 908 C C . ASP A 1 113 ? -9.470 2.951 20.000 1.00 85.94 113 ASP A C 1
ATOM 910 O O . ASP A 1 113 ? -10.050 2.894 21.088 1.00 85.94 113 ASP A O 1
ATOM 914 N N . ILE A 1 114 ? -9.743 2.091 19.013 1.00 84.81 114 ILE A N 1
ATOM 915 C CA . ILE A 1 114 ? -10.737 1.016 19.150 1.00 84.81 114 ILE A CA 1
ATOM 916 C C . ILE A 1 114 ? -10.185 -0.128 20.019 1.00 84.81 114 ILE A C 1
ATOM 918 O O . ILE A 1 114 ? -10.916 -0.736 20.811 1.00 84.81 114 ILE A O 1
ATOM 922 N N . PHE A 1 115 ? -8.891 -0.423 19.889 1.00 83.75 115 PHE A N 1
ATOM 923 C CA . PHE A 1 115 ? -8.205 -1.543 20.524 1.00 83.75 115 PHE A CA 1
ATOM 924 C C . PHE A 1 115 ? -6.949 -1.057 21.257 1.00 83.75 115 PHE A C 1
ATOM 926 O O . PHE A 1 115 ? -5.846 -1.126 20.715 1.00 83.75 115 PHE A O 1
ATOM 933 N N . PRO A 1 116 ? -7.053 -0.696 22.548 1.00 81.94 116 PRO A N 1
ATOM 934 C CA . PRO A 1 116 ? -5.909 -0.202 23.324 1.00 81.94 116 PRO A CA 1
ATOM 935 C C . PRO A 1 116 ? -4.733 -1.187 23.461 1.00 81.94 116 PRO A C 1
ATOM 937 O O . PRO A 1 116 ? -3.660 -0.814 23.925 1.00 81.94 116 PRO A O 1
ATOM 940 N N . ARG A 1 117 ? -4.934 -2.466 23.106 1.00 80.06 117 ARG A N 1
ATOM 941 C CA . ARG A 1 117 ? -3.898 -3.514 23.081 1.00 80.06 117 ARG A CA 1
ATOM 942 C C . ARG A 1 117 ? -3.282 -3.736 21.697 1.00 80.06 117 ARG A C 1
ATOM 944 O O . ARG A 1 117 ? -2.425 -4.609 21.564 1.00 80.06 117 ARG A O 1
ATOM 951 N N . TYR A 1 118 ? -3.734 -3.011 20.677 1.00 79.94 118 TYR A N 1
ATOM 952 C CA . TYR A 1 118 ? -3.146 -3.087 19.350 1.00 79.94 118 TYR A CA 1
ATOM 953 C C . TYR A 1 118 ? -1.674 -2.682 19.430 1.00 79.94 118 TYR A C 1
ATOM 955 O O . TYR A 1 118 ? -1.316 -1.668 20.024 1.00 79.94 118 TYR A O 1
ATOM 963 N N . ASN A 1 119 ? -0.807 -3.512 18.865 1.00 75.00 119 ASN A N 1
ATOM 964 C CA . ASN A 1 119 ? 0.621 -3.258 18.805 1.00 75.00 119 ASN A CA 1
ATOM 965 C C . ASN A 1 119 ? 1.069 -3.319 17.349 1.00 75.00 119 ASN A C 1
ATOM 967 O O . ASN A 1 119 ? 1.135 -4.396 16.760 1.00 75.00 119 ASN A O 1
ATOM 971 N N . LYS A 1 120 ? 1.415 -2.153 16.809 1.00 72.50 120 LYS A N 1
ATOM 972 C CA . LYS A 1 120 ? 1.844 -1.979 15.423 1.00 72.50 120 LYS A CA 1
ATOM 973 C C . LYS A 1 120 ? 3.003 -2.897 15.015 1.00 72.50 120 LYS A C 1
ATOM 975 O O . LYS A 1 120 ? 3.038 -3.342 13.887 1.00 72.50 120 LYS A O 1
ATOM 980 N N . VAL A 1 121 ? 3.916 -3.234 15.927 1.00 70.44 121 VAL A N 1
ATOM 981 C CA . VAL A 1 121 ? 5.067 -4.107 15.621 1.00 70.44 121 VAL A CA 1
ATOM 982 C C . VAL A 1 121 ? 4.662 -5.578 15.480 1.00 70.44 121 VAL A C 1
ATOM 984 O O . VAL A 1 121 ? 5.330 -6.337 14.790 1.00 70.44 121 VAL A O 1
ATOM 987 N N . PHE A 1 122 ? 3.598 -6.004 16.164 1.00 66.81 122 PHE A N 1
ATOM 988 C CA . PHE A 1 122 ? 3.157 -7.403 16.152 1.00 66.81 122 PHE A CA 1
ATOM 989 C C . PHE A 1 122 ? 2.036 -7.683 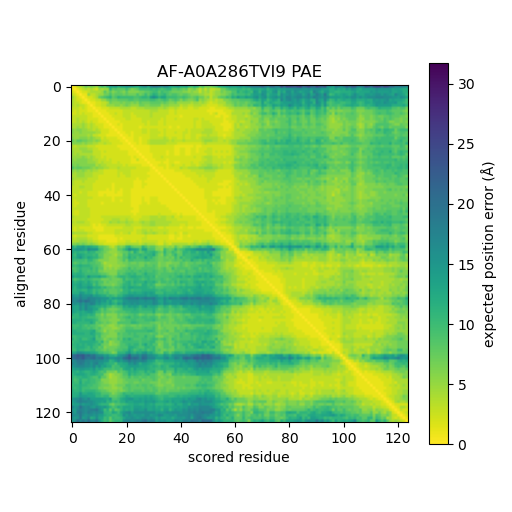15.152 1.00 66.81 122 PHE A C 1
ATOM 991 O O . PHE A 1 122 ? 1.874 -8.829 14.740 1.00 66.81 122 PHE A O 1
ATOM 998 N N . TYR A 1 123 ? 1.239 -6.671 14.813 1.00 63.97 123 TYR A N 1
ATOM 999 C CA . TYR A 1 123 ? 0.050 -6.817 13.971 1.00 63.97 123 TYR A CA 1
ATOM 1000 C C . TYR A 1 123 ? 0.126 -6.032 12.655 1.00 63.97 123 TYR A C 1
ATOM 1002 O O . TYR A 1 123 ? -0.806 -6.142 11.856 1.00 63.97 123 TYR A O 1
ATOM 1010 N N . GLY A 1 124 ? 1.191 -5.247 12.462 1.00 55.62 124 GLY A N 1
ATOM 1011 C CA . GLY A 1 124 ? 1.463 -4.450 11.269 1.00 55.62 124 GLY A CA 1
ATOM 1012 C C . GLY A 1 124 ? 2.679 -4.928 10.491 1.00 55.62 124 GLY A C 1
ATOM 1013 O O . GLY A 1 124 ? 3.470 -5.721 11.052 1.00 55.62 124 GLY A O 1
#

Mean predicted aligned error: 6.79 Å

InterPro domains:
  IPR025455 Protein of unknown function DUF4276 [PF14103] (6-124)

Sequence (124 aa):
MLNDTSAALVTTMIDLYGLLD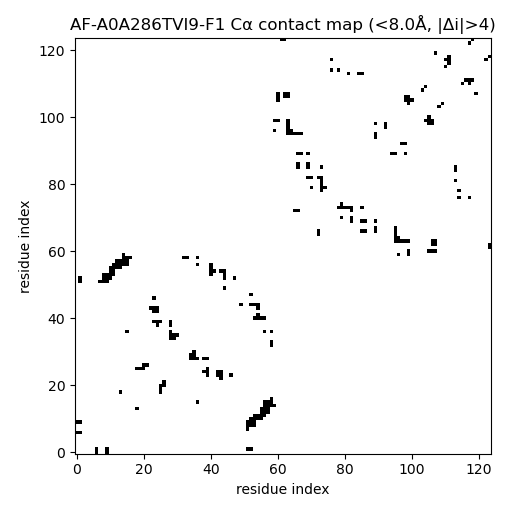DFPGRSEARGTPQEKVRFIEDEFRVDIDNRRFHGYLSLHEFEGLLFSAPHIIAKTLNAQNRENEINRIRNSFSSPEEINDNPETAPSKRLLDIFPRYNKVFYG

Secondary structure (DSSP, 8-state):
-TT-TT-S-EE--EEGGG--TTSTTTTT--SSHHHHHHHHHHHHHHHHT-TTEE--EE-S-HHHHHTTSHHHHHHHTT-GGGHHHHHHHHTTSSSSTTTTS-GGG-HHHHHHHH-TT--HHHH-